Protein AF-A0A835UQ56-F1 (afdb_monomer_lite)

Organism: Vanilla planifolia (NCBI:txid51239)

InterPro domains:
  IPR002942 RNA-binding S4 domain [PF01479] (28-56)
  IPR018079 Small ribosomal subunit protein uS4, conserved site [PS00632] (26-50)
  IPR022801 Small ribosomal subunit protein uS4 [PTHR11831] (1-56)
  IPR036986 RNA-binding S4 domain superfamily [G3DSA:3.10.290.10] (27-76)

Structure (mmCIF, N/CA/C/O backbone):
data_AF-A0A835UQ56-F1
#
_entry.id   AF-A0A835UQ56-F1
#
loop_
_atom_site.group_PDB
_atom_site.id
_atom_site.type_symbol
_atom_site.label_atom_id
_atom_site.label_alt_id
_atom_site.label_comp_id
_atom_site.label_asym_id
_atom_site.label_entity_id
_atom_site.label_seq_id
_atom_site.pdbx_PDB_ins_code
_atom_site.Cartn_x
_atom_site.Cartn_y
_atom_site.Cartn_z
_atom_site.occupancy
_atom_site.B_iso_or_equiv
_atom_site.auth_seq_id
_atom_site.auth_comp_id
_atom_site.auth_asym_id
_atom_site.auth_atom_id
_atom_site.pdbx_PDB_model_num
ATOM 1 N N . MET A 1 1 ? -14.800 -1.642 7.064 1.00 63.09 1 MET A N 1
ATOM 2 C CA . MET A 1 1 ? -13.448 -1.406 7.618 1.00 63.09 1 MET A CA 1
ATOM 3 C C . MET A 1 1 ? -12.687 -2.710 7.866 1.00 63.09 1 MET A C 1
ATOM 5 O O . MET A 1 1 ? -11.587 -2.838 7.343 1.00 63.09 1 MET A O 1
ATOM 9 N N . PHE A 1 2 ? -13.290 -3.715 8.513 1.00 69.12 2 PHE A N 1
ATOM 10 C CA . PHE A 1 2 ? -12.675 -5.041 8.749 1.00 69.12 2 PHE A CA 1
ATOM 11 C C . PHE A 1 2 ? -12.211 -5.780 7.491 1.00 69.12 2 PHE A C 1
ATOM 13 O O . PHE A 1 2 ? -11.090 -6.267 7.438 1.00 69.12 2 PHE A O 1
ATOM 20 N N . ARG A 1 3 ? -13.019 -5.779 6.421 1.00 73.12 3 ARG A N 1
ATOM 21 C CA . ARG A 1 3 ? -12.677 -6.456 5.150 1.00 73.12 3 ARG A CA 1
ATOM 22 C C . ARG A 1 3 ? -11.418 -5.915 4.461 1.00 73.12 3 ARG A C 1
ATOM 24 O O . ARG A 1 3 ? -10.808 -6.623 3.671 1.00 73.12 3 ARG A O 1
ATOM 31 N N . TYR A 1 4 ? -11.045 -4.668 4.748 1.00 73.44 4 TYR A N 1
ATOM 32 C CA . TYR A 1 4 ? -9.826 -4.037 4.232 1.00 73.44 4 TYR A CA 1
ATOM 33 C C . TYR A 1 4 ? -8.663 -4.111 5.236 1.00 73.44 4 TYR A C 1
ATOM 35 O O . TYR A 1 4 ? -7.598 -3.556 4.981 1.00 73.44 4 TYR A O 1
ATOM 43 N N . GLY A 1 5 ? -8.869 -4.767 6.384 1.00 78.50 5 GLY A N 1
ATOM 44 C CA . GLY A 1 5 ? -7.935 -4.802 7.506 1.00 78.50 5 GLY A CA 1
ATOM 45 C C . GLY A 1 5 ? -7.731 -3.443 8.181 1.00 78.50 5 GLY A C 1
ATOM 46 O O . GLY A 1 5 ? -6.749 -3.255 8.882 1.00 78.50 5 GLY A O 1
ATOM 47 N N . LEU A 1 6 ? -8.585 -2.445 7.951 1.00 79.00 6 LEU A N 1
ATOM 48 C CA . LEU A 1 6 ? -8.362 -1.100 8.506 1.00 79.00 6 LEU A CA 1
ATOM 49 C C . LEU A 1 6 ? -8.637 -1.016 10.014 1.00 79.00 6 LEU A C 1
ATOM 51 O O . LEU A 1 6 ? -8.152 -0.098 10.659 1.00 79.00 6 LEU A O 1
ATOM 55 N N . LEU A 1 7 ? -9.403 -1.963 10.556 1.00 79.38 7 LEU A N 1
ATOM 56 C CA . LEU A 1 7 ? -9.703 -2.092 11.980 1.00 79.38 7 LEU A CA 1
ATOM 57 C C . LEU A 1 7 ? -9.482 -3.545 12.407 1.00 79.38 7 LEU A C 1
ATOM 59 O O . LEU A 1 7 ? -9.727 -4.461 11.617 1.00 79.38 7 LEU A O 1
ATOM 63 N N . GLU A 1 8 ? -9.030 -3.732 13.643 1.00 74.06 8 GLU A N 1
ATOM 64 C CA . GLU A 1 8 ? -8.861 -5.031 14.304 1.00 74.06 8 GLU A CA 1
ATOM 65 C C . GLU A 1 8 ? -10.186 -5.496 14.924 1.00 74.06 8 GLU A C 1
ATOM 67 O O . GLU A 1 8 ? -10.953 -4.658 15.386 1.00 74.06 8 GLU A O 1
ATOM 72 N N . GLU A 1 9 ? -10.479 -6.801 14.949 1.00 68.62 9 GLU A N 1
ATOM 73 C CA . GLU A 1 9 ? -11.819 -7.363 15.237 1.00 68.62 9 GLU A CA 1
ATOM 74 C C . GLU A 1 9 ? -12.465 -6.910 16.567 1.00 68.62 9 GLU A C 1
ATOM 76 O O . GLU A 1 9 ? -13.690 -6.942 16.692 1.00 68.62 9 GLU A O 1
ATOM 81 N N . GLY A 1 10 ? -11.681 -6.417 17.535 1.00 71.38 10 GLY A N 1
ATOM 82 C CA . GLY A 1 10 ? -12.174 -5.823 18.787 1.00 71.38 10 GLY A CA 1
ATOM 83 C C . GLY A 1 10 ? -12.606 -4.347 18.704 1.00 71.38 10 GLY A C 1
ATOM 84 O O . GLY A 1 10 ? -13.261 -3.843 19.614 1.00 71.38 10 GLY A O 1
ATOM 85 N N . GLN A 1 11 ? -12.285 -3.637 17.621 1.00 69.31 11 GLN A N 1
ATOM 86 C CA . GLN A 1 11 ? -12.518 -2.196 17.438 1.00 69.31 11 GLN A CA 1
ATOM 87 C C . GLN A 1 11 ? -13.774 -1.908 16.597 1.00 69.31 11 GLN A C 1
ATOM 89 O O . GLN A 1 11 ? -13.754 -1.134 15.643 1.00 69.31 11 GLN A O 1
ATOM 94 N N . ASN A 1 12 ? -14.906 -2.515 16.966 1.00 69.38 12 ASN A N 1
ATOM 95 C CA . ASN A 1 12 ? -16.199 -2.378 16.269 1.00 69.38 12 ASN A CA 1
ATOM 96 C C . ASN A 1 12 ? -16.972 -1.078 16.584 1.00 69.38 12 ASN A C 1
ATOM 98 O O . ASN A 1 12 ? -18.153 -0.973 16.253 1.00 69.38 12 ASN A O 1
ATOM 102 N N . LYS A 1 13 ? -16.347 -0.085 17.230 1.00 80.06 13 LYS A N 1
ATOM 103 C CA . LYS A 1 13 ? -16.998 1.197 17.559 1.00 80.06 13 LYS A CA 1
ATOM 104 C C . LYS A 1 13 ? -16.767 2.243 16.471 1.00 80.06 13 LYS A C 1
ATOM 106 O O . LYS A 1 13 ? -15.701 2.292 15.860 1.00 80.06 13 LYS A O 1
ATOM 111 N N . LEU A 1 14 ? -17.760 3.111 16.275 1.00 80.25 14 LEU A N 1
ATOM 112 C CA . LEU A 1 14 ? -17.724 4.192 15.285 1.00 80.25 14 LEU A CA 1
ATOM 113 C C . LEU A 1 14 ? -16.573 5.179 15.538 1.00 80.25 14 LEU A C 1
ATOM 115 O O . LEU A 1 14 ? -15.980 5.681 14.587 1.00 80.25 14 LEU A O 1
ATOM 119 N N . ASP A 1 15 ? -16.198 5.384 16.798 1.00 82.19 15 ASP A N 1
ATOM 120 C CA . ASP A 1 15 ? -15.126 6.306 17.189 1.00 82.19 15 ASP A CA 1
ATOM 121 C C . ASP A 1 15 ? -13.774 5.940 16.552 1.00 82.19 15 ASP A C 1
ATOM 123 O O . ASP A 1 15 ? -13.028 6.816 16.117 1.00 82.19 15 ASP A O 1
ATOM 127 N N . TYR A 1 16 ? -13.487 4.643 16.388 1.00 78.44 16 TYR A N 1
ATOM 128 C CA . TYR A 1 16 ? -12.266 4.176 15.722 1.00 78.44 16 TYR A CA 1
ATOM 129 C C . TYR A 1 16 ? -12.287 4.402 14.209 1.00 78.44 16 TYR A C 1
ATOM 131 O O . TYR A 1 16 ? -11.236 4.576 13.600 1.00 78.44 16 TYR A O 1
ATOM 139 N N . VAL A 1 17 ? -13.474 4.428 13.595 1.00 79.81 17 VAL A N 1
ATOM 140 C CA . VAL A 1 17 ? -13.642 4.769 12.174 1.00 79.81 17 VAL A CA 1
ATOM 141 C C . VAL A 1 17 ? -13.365 6.257 11.955 1.00 79.81 17 VAL A C 1
ATOM 143 O O . VAL A 1 17 ? -12.742 6.623 10.961 1.00 79.81 17 VAL A O 1
ATOM 146 N N . LEU A 1 18 ? -13.810 7.107 12.884 1.00 84.19 18 LEU A N 1
ATOM 147 C CA . LEU A 1 18 ? -13.614 8.557 12.823 1.00 84.19 18 LEU A CA 1
ATOM 148 C C . LEU A 1 18 ? -12.159 8.962 13.094 1.00 84.19 18 LEU A C 1
ATOM 150 O O . LEU A 1 18 ? -11.684 9.939 12.525 1.00 84.19 18 LEU A O 1
ATOM 154 N N . ALA A 1 19 ? -11.435 8.186 13.903 1.00 86.06 19 ALA A N 1
ATOM 155 C CA . ALA A 1 19 ? -10.018 8.398 14.195 1.00 86.06 19 ALA A CA 1
ATOM 156 C C . ALA A 1 19 ? -9.056 7.909 13.089 1.00 86.06 19 ALA A C 1
ATOM 158 O O . ALA A 1 19 ? -7.837 7.949 13.271 1.00 86.06 19 ALA A O 1
ATOM 159 N N . LEU A 1 20 ? -9.558 7.416 11.948 1.00 85.56 20 LEU A N 1
ATOM 160 C CA . LEU A 1 20 ? -8.700 6.897 10.883 1.00 85.56 20 LEU A CA 1
ATOM 161 C C . LEU A 1 20 ? -7.874 8.001 10.221 1.00 85.56 20 LEU A C 1
ATOM 163 O O . LEU A 1 20 ? -8.400 8.978 9.691 1.00 85.56 20 LEU A O 1
ATOM 167 N N . THR A 1 21 ? -6.565 7.779 10.168 1.00 87.31 21 THR A N 1
ATOM 168 C CA . THR A 1 21 ? -5.622 8.653 9.474 1.00 87.31 21 THR A CA 1
ATOM 169 C C . THR A 1 21 ? -5.380 8.175 8.042 1.00 87.31 21 THR A C 1
ATOM 171 O O . THR A 1 21 ? -5.642 7.024 7.678 1.00 87.31 21 THR A O 1
ATOM 174 N N . VAL A 1 22 ? -4.838 9.061 7.202 1.00 87.31 22 VAL A N 1
ATOM 175 C CA . VAL A 1 22 ? -4.465 8.739 5.811 1.00 87.31 22 VAL A CA 1
ATOM 176 C C . VAL A 1 22 ? -3.423 7.615 5.753 1.00 87.31 22 VAL A C 1
ATOM 178 O O . VAL A 1 22 ? -3.431 6.798 4.831 1.00 87.31 22 VAL A O 1
ATOM 181 N N . GLU A 1 23 ? -2.553 7.537 6.756 1.00 87.06 23 GLU A N 1
ATOM 182 C CA . GLU A 1 23 ? -1.505 6.522 6.860 1.00 87.06 23 GLU A CA 1
ATOM 183 C C . GLU A 1 23 ? -2.088 5.108 6.894 1.00 87.06 23 GLU A C 1
ATOM 185 O O . GLU A 1 23 ? -1.645 4.258 6.121 1.00 87.06 23 GLU A O 1
ATOM 190 N N . ASN A 1 24 ? -3.170 4.891 7.649 1.00 86.81 24 ASN A N 1
ATOM 191 C CA . ASN A 1 24 ? -3.859 3.598 7.736 1.00 86.81 24 ASN A CA 1
ATOM 192 C C . ASN A 1 24 ? -4.296 3.082 6.355 1.00 86.81 24 ASN A C 1
ATOM 194 O O . ASN A 1 24 ? -4.192 1.891 6.048 1.00 86.81 24 ASN A O 1
ATOM 198 N N . PHE A 1 25 ? -4.734 3.982 5.472 1.00 86.31 25 PHE A N 1
ATOM 199 C CA . PHE A 1 25 ? -5.082 3.631 4.095 1.00 86.31 25 PHE A CA 1
ATOM 200 C C . PHE A 1 25 ? -3.849 3.369 3.228 1.00 86.31 25 PHE A C 1
ATOM 202 O O . PHE A 1 25 ? -3.863 2.462 2.391 1.00 86.31 25 PHE A O 1
ATOM 209 N N . LEU A 1 26 ? -2.770 4.135 3.415 1.00 89.06 26 LEU A N 1
ATOM 210 C CA . LEU A 1 26 ? -1.518 3.933 2.688 1.00 89.06 26 LEU A CA 1
ATOM 211 C C . LEU A 1 26 ? -0.891 2.576 3.005 1.00 89.06 26 LEU A C 1
ATOM 213 O O . LEU A 1 26 ? -0.345 1.950 2.097 1.00 89.06 26 LEU A O 1
ATOM 217 N N . GLU A 1 27 ? -1.018 2.076 4.231 1.00 87.12 27 GLU A N 1
ATOM 218 C CA . GLU A 1 27 ? -0.507 0.758 4.617 1.00 87.12 27 GLU A CA 1
ATOM 219 C C . GLU A 1 27 ? -1.242 -0.406 3.946 1.00 87.12 27 GLU A C 1
ATOM 221 O O . GLU A 1 27 ? -0.656 -1.460 3.690 1.00 87.12 27 GLU A O 1
ATOM 226 N N . ARG A 1 28 ? -2.524 -0.220 3.622 1.00 89.94 28 ARG A N 1
ATOM 227 C CA . ARG A 1 28 ? -3.353 -1.242 2.970 1.00 89.94 28 ARG A CA 1
ATOM 228 C C . ARG A 1 28 ? -3.239 -1.238 1.445 1.00 89.94 28 ARG A C 1
ATOM 230 O O . ARG A 1 28 ? -3.817 -2.098 0.784 1.00 89.94 28 ARG A O 1
ATOM 237 N N . ARG A 1 29 ? -2.460 -0.325 0.855 1.00 89.00 29 ARG A N 1
ATOM 238 C CA . ARG A 1 29 ? -2.189 -0.330 -0.590 1.00 89.00 29 ARG A CA 1
ATOM 239 C C . ARG A 1 29 ? -1.342 -1.545 -0.965 1.00 89.00 29 ARG A C 1
ATOM 241 O O . ARG A 1 29 ? -0.303 -1.807 -0.374 1.00 89.00 29 ARG A O 1
ATOM 248 N N . LEU A 1 30 ? -1.703 -2.217 -2.058 1.00 88.56 30 LEU A N 1
ATOM 249 C CA . LEU A 1 30 ? -0.923 -3.347 -2.583 1.00 88.56 30 LEU A CA 1
ATOM 250 C C . LEU A 1 30 ? 0.565 -3.000 -2.778 1.00 88.56 30 LEU A C 1
ATOM 252 O O . LEU A 1 30 ? 1.438 -3.821 -2.548 1.00 88.56 30 LEU A O 1
ATOM 256 N N . GLN A 1 31 ? 0.865 -1.762 -3.169 1.00 90.81 31 GLN A N 1
ATOM 257 C CA . GLN A 1 31 ? 2.232 -1.280 -3.358 1.00 90.81 31 GLN A CA 1
ATOM 258 C C . GLN A 1 31 ? 3.077 -1.318 -2.070 1.00 90.81 31 GLN A C 1
ATOM 260 O O . GLN A 1 31 ? 4.234 -1.731 -2.120 1.00 90.81 31 GLN A O 1
ATOM 265 N N . THR A 1 32 ? 2.517 -0.881 -0.939 1.00 91.69 32 THR A N 1
ATOM 266 C CA . THR A 1 32 ? 3.197 -0.872 0.366 1.00 91.69 32 THR A CA 1
ATOM 267 C C . THR A 1 32 ? 3.219 -2.266 0.972 1.00 91.69 32 THR A C 1
ATOM 269 O O . THR A 1 32 ? 4.252 -2.659 1.498 1.00 91.69 32 THR A O 1
ATOM 272 N N . GLN A 1 33 ? 2.158 -3.059 0.801 1.00 89.75 33 GLN A N 1
ATOM 273 C CA . GLN A 1 33 ? 2.156 -4.474 1.183 1.00 89.75 33 GLN A CA 1
ATOM 274 C C . GLN A 1 33 ? 3.251 -5.262 0.458 1.00 89.75 33 GLN A C 1
ATOM 276 O O . GLN A 1 33 ? 4.032 -5.951 1.097 1.00 89.75 33 GLN A O 1
ATOM 281 N N . VAL A 1 34 ? 3.391 -5.094 -0.860 1.00 88.75 34 VAL A N 1
ATOM 282 C CA . VAL A 1 34 ? 4.436 -5.757 -1.659 1.00 88.75 34 VAL A CA 1
ATOM 283 C C . VAL A 1 34 ? 5.844 -5.373 -1.202 1.00 88.75 34 VAL A C 1
ATOM 285 O O . VAL A 1 34 ? 6.749 -6.207 -1.225 1.00 88.75 34 V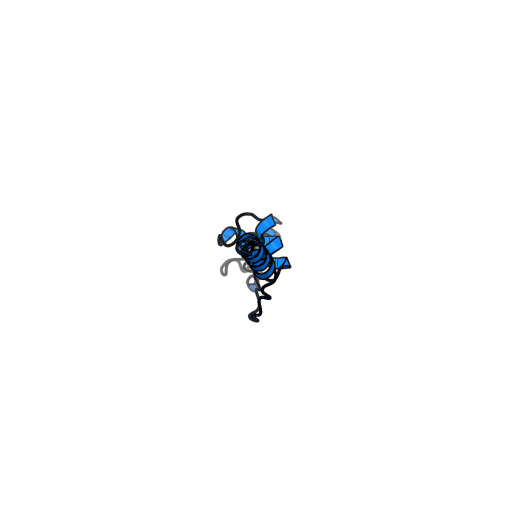AL A O 1
ATOM 288 N N . PHE A 1 35 ? 6.032 -4.120 -0.787 1.00 89.50 35 PHE A N 1
ATOM 289 C CA . PHE A 1 35 ? 7.295 -3.660 -0.222 1.00 89.50 35 PHE A CA 1
ATOM 290 C C . PHE A 1 35 ? 7.544 -4.250 1.176 1.00 89.50 35 PHE A C 1
ATOM 292 O O . PHE A 1 35 ? 8.611 -4.813 1.402 1.00 89.50 35 PHE A O 1
ATOM 299 N N . LYS A 1 36 ? 6.549 -4.209 2.077 1.00 90.19 36 LYS A N 1
ATOM 300 C CA . LYS A 1 36 ? 6.625 -4.805 3.425 1.00 90.19 36 LYS A CA 1
ATOM 301 C C . LYS A 1 36 ? 6.876 -6.321 3.373 1.00 90.19 36 LYS A C 1
ATOM 303 O O . LYS A 1 36 ? 7.634 -6.835 4.181 1.00 90.19 36 LYS A O 1
ATOM 308 N N . SER A 1 37 ? 6.311 -7.028 2.393 1.00 87.44 37 SER A N 1
ATOM 309 C CA . SER A 1 37 ? 6.540 -8.463 2.156 1.00 87.44 37 SER A CA 1
ATOM 310 C C . SER A 1 37 ? 7.887 -8.787 1.489 1.00 87.44 37 SER A C 1
ATOM 312 O O . SER A 1 37 ? 8.121 -9.939 1.137 1.00 87.44 37 SER A O 1
ATOM 314 N N . GLY A 1 38 ? 8.754 -7.799 1.236 1.00 88.44 38 GLY A N 1
ATOM 315 C CA . GLY A 1 38 ? 10.091 -8.013 0.669 1.00 88.44 38 GLY A CA 1
ATOM 316 C C . GLY A 1 38 ? 10.126 -8.402 -0.816 1.00 88.44 38 GLY A C 1
ATOM 317 O O . GLY A 1 38 ? 11.197 -8.657 -1.362 1.00 88.44 38 GLY A O 1
ATOM 318 N N . MET A 1 39 ? 8.985 -8.410 -1.515 1.00 83.94 39 MET A N 1
ATOM 319 C CA . MET A 1 39 ? 8.900 -8.788 -2.936 1.00 83.94 39 MET A CA 1
ATOM 320 C C . MET A 1 39 ? 9.485 -7.728 -3.884 1.00 83.94 39 MET A C 1
ATOM 322 O O . MET A 1 39 ? 9.729 -8.001 -5.060 1.00 83.94 39 MET A O 1
ATOM 326 N N . ALA A 1 40 ? 9.702 -6.503 -3.402 1.00 88.50 40 ALA A N 1
ATOM 327 C CA . ALA A 1 40 ? 10.253 -5.409 -4.186 1.00 88.50 40 ALA A CA 1
ATOM 328 C C . ALA A 1 40 ? 11.313 -4.632 -3.403 1.00 88.50 40 ALA A C 1
ATOM 330 O O . ALA A 1 40 ? 11.123 -4.286 -2.246 1.00 88.50 40 ALA A O 1
ATOM 331 N N . LYS A 1 41 ? 12.394 -4.262 -4.096 1.00 90.00 41 LYS A N 1
ATOM 332 C CA . LYS A 1 41 ? 13.487 -3.424 -3.562 1.00 90.00 41 LYS A CA 1
ATOM 333 C C . LYS A 1 41 ? 13.058 -2.014 -3.111 1.00 90.00 41 LYS A C 1
ATOM 335 O O . LYS A 1 41 ? 13.758 -1.390 -2.329 1.00 90.00 41 LYS A O 1
ATOM 340 N N . SER A 1 42 ? 11.958 -1.477 -3.646 1.00 92.50 42 SER A N 1
ATOM 341 C CA . SER A 1 42 ? 11.442 -0.146 -3.293 1.00 92.50 42 SE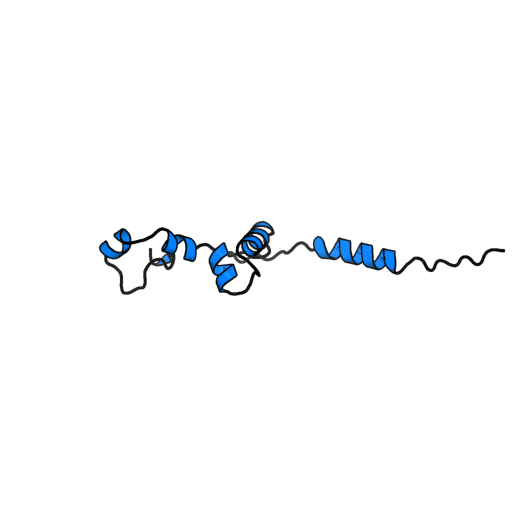R A CA 1
ATOM 342 C C . SER A 1 42 ? 9.953 -0.014 -3.613 1.00 92.50 42 SER A C 1
ATOM 344 O O . SER A 1 42 ? 9.399 -0.784 -4.403 1.00 92.50 42 SER A O 1
ATOM 346 N N . ILE A 1 43 ? 9.314 1.025 -3.069 1.00 90.56 43 ILE A N 1
ATOM 347 C CA . ILE A 1 43 ? 7.916 1.383 -3.358 1.00 90.56 43 ILE A CA 1
ATOM 348 C C . ILE A 1 43 ? 7.700 1.630 -4.863 1.00 90.56 43 ILE A C 1
ATOM 350 O O . ILE A 1 43 ? 6.689 1.213 -5.436 1.00 90.56 43 ILE A O 1
ATOM 354 N N . HIS A 1 44 ? 8.661 2.266 -5.539 1.00 93.94 44 HIS A N 1
ATOM 355 C CA . HIS A 1 44 ? 8.607 2.496 -6.985 1.00 93.94 44 HIS A CA 1
ATOM 356 C C . HIS A 1 44 ? 8.734 1.190 -7.774 1.00 93.94 44 HIS A C 1
ATOM 358 O O . HIS A 1 44 ? 7.988 0.969 -8.730 1.00 93.94 44 HIS A O 1
ATOM 364 N N . HIS A 1 45 ? 9.614 0.289 -7.335 1.00 91.00 45 HIS A N 1
ATOM 365 C CA . HIS A 1 45 ? 9.773 -1.027 -7.943 1.00 91.00 45 HIS A CA 1
ATOM 366 C C . HIS A 1 45 ? 8.494 -1.868 -7.806 1.00 91.00 45 HIS A C 1
ATOM 368 O O . HIS A 1 45 ? 8.032 -2.428 -8.800 1.00 91.00 45 HIS A O 1
ATOM 374 N N . ALA A 1 46 ? 7.849 -1.868 -6.634 1.00 91.31 46 ALA A N 1
ATOM 375 C CA . ALA A 1 46 ? 6.561 -2.534 -6.426 1.00 91.31 46 ALA A CA 1
ATOM 376 C C . ALA A 1 46 ? 5.498 -2.046 -7.427 1.00 91.31 46 ALA A C 1
ATOM 378 O O . ALA A 1 46 ? 4.786 -2.849 -8.030 1.00 91.31 46 ALA A O 1
ATOM 379 N N . ARG A 1 47 ? 5.437 -0.731 -7.689 1.00 91.06 47 ARG A N 1
ATOM 380 C CA . ARG A 1 47 ? 4.508 -0.148 -8.674 1.00 91.06 47 ARG A CA 1
ATOM 381 C C . ARG A 1 47 ? 4.761 -0.671 -10.085 1.00 91.06 47 ARG A C 1
ATOM 383 O O . ARG A 1 47 ? 3.807 -0.970 -10.800 1.00 91.06 47 ARG A O 1
ATOM 390 N N . VAL A 1 48 ? 6.027 -0.776 -10.485 1.00 91.50 48 VAL A N 1
ATOM 391 C CA . VAL A 1 48 ? 6.412 -1.298 -11.803 1.00 91.50 48 VAL A CA 1
ATOM 392 C C . VAL A 1 48 ? 6.008 -2.766 -11.940 1.00 91.50 48 VAL A C 1
ATOM 394 O O . VAL A 1 48 ? 5.409 -3.124 -12.950 1.00 91.50 48 VAL A O 1
ATOM 397 N N . LEU A 1 49 ? 6.240 -3.591 -10.914 1.00 88.19 49 LEU A N 1
ATOM 398 C CA . LEU A 1 49 ? 5.851 -5.007 -10.914 1.00 88.19 49 LEU A CA 1
ATOM 399 C C . LEU A 1 49 ? 4.332 -5.201 -11.025 1.00 88.19 49 LEU A C 1
ATOM 401 O O . LEU A 1 49 ? 3.875 -6.064 -11.775 1.00 88.19 49 LEU A O 1
ATOM 405 N N . ILE A 1 50 ? 3.549 -4.372 -10.331 1.00 87.69 50 ILE A N 1
ATOM 406 C CA . ILE A 1 50 ? 2.083 -4.403 -10.409 1.00 87.69 50 ILE A CA 1
ATOM 407 C C . ILE A 1 50 ? 1.614 -4.002 -11.816 1.00 87.69 50 ILE A C 1
ATOM 409 O O . ILE A 1 50 ? 0.834 -4.726 -12.432 1.00 87.69 50 ILE A O 1
ATOM 413 N N . ARG A 1 51 ? 2.131 -2.898 -12.380 1.00 87.12 51 ARG A N 1
ATOM 414 C CA . ARG A 1 51 ? 1.771 -2.458 -13.746 1.00 87.12 51 ARG A CA 1
ATOM 415 C C . ARG A 1 51 ? 2.149 -3.482 -14.814 1.00 87.12 51 ARG A C 1
ATOM 417 O O . ARG A 1 51 ? 1.386 -3.701 -15.747 1.00 87.12 51 ARG A O 1
ATOM 424 N N . GLN A 1 52 ? 3.308 -4.120 -14.666 1.00 85.62 52 GLN A N 1
ATOM 425 C CA . GLN A 1 52 ? 3.793 -5.166 -15.572 1.00 85.62 52 GLN A CA 1
ATOM 426 C C . GLN A 1 52 ? 3.068 -6.508 -15.379 1.00 85.62 52 GLN A C 1
ATOM 428 O O . GLN A 1 52 ? 3.392 -7.478 -16.057 1.00 85.62 52 GLN A O 1
ATOM 433 N N . ARG A 1 53 ? 2.070 -6.579 -14.483 1.00 81.00 53 ARG A N 1
ATOM 434 C CA . ARG A 1 53 ? 1.299 -7.792 -14.163 1.00 81.00 53 ARG A CA 1
ATOM 435 C C . ARG A 1 53 ? 2.163 -8.946 -13.634 1.00 81.00 53 ARG A C 1
ATOM 437 O O . ARG A 1 53 ? 1.767 -10.111 -13.741 1.00 81.00 53 ARG A O 1
ATOM 444 N N . HIS A 1 54 ? 3.317 -8.632 -13.040 1.00 83.69 54 HIS A N 1
ATOM 445 C CA . HIS A 1 54 ? 4.181 -9.593 -12.347 1.00 83.69 54 HIS A CA 1
ATOM 446 C C . HIS A 1 54 ? 3.587 -10.018 -11.000 1.00 83.69 54 HIS A C 1
ATOM 448 O O . HIS A 1 54 ? 3.773 -11.153 -10.579 1.00 83.69 54 HIS A O 1
ATOM 454 N N . ILE A 1 55 ? 2.820 -9.123 -10.373 1.00 79.12 55 ILE A N 1
ATOM 455 C CA . ILE A 1 55 ? 2.087 -9.362 -9.129 1.00 79.12 55 ILE A CA 1
ATOM 456 C C . ILE A 1 55 ? 0.600 -9.195 -9.441 1.00 79.12 55 ILE A C 1
ATOM 458 O O . ILE A 1 55 ? 0.192 -8.141 -9.934 1.00 79.12 55 ILE A O 1
ATOM 462 N N . ARG A 1 56 ? -0.203 -10.236 -9.197 1.00 69.38 56 ARG A N 1
ATOM 463 C CA . ARG A 1 56 ? -1.658 -10.211 -9.395 1.00 69.38 56 ARG A CA 1
ATOM 464 C C . ARG A 1 56 ? -2.351 -10.637 -8.104 1.00 69.38 56 ARG A C 1
ATOM 466 O O . ARG A 1 56 ? -2.075 -11.735 -7.635 1.00 69.38 56 ARG A O 1
ATOM 473 N N . PRO A 1 57 ? -3.251 -9.811 -7.552 1.00 65.12 57 PRO A N 1
ATOM 474 C CA . PRO A 1 57 ? -4.040 -10.189 -6.382 1.00 65.12 57 PRO A CA 1
ATOM 475 C C . PRO A 1 57 ? -5.166 -11.189 -6.708 1.00 65.12 57 PRO A C 1
ATOM 477 O O . PRO A 1 57 ? -5.720 -11.783 -5.793 1.00 65.12 57 PRO A O 1
ATOM 480 N N . LEU A 1 58 ? -5.496 -11.402 -7.991 1.00 53.78 58 LEU A N 1
ATOM 481 C CA . LEU A 1 58 ? -6.499 -12.369 -8.447 1.00 53.78 58 LEU A CA 1
ATOM 482 C C . LEU A 1 58 ? -5.823 -13.467 -9.285 1.00 53.78 58 LEU A C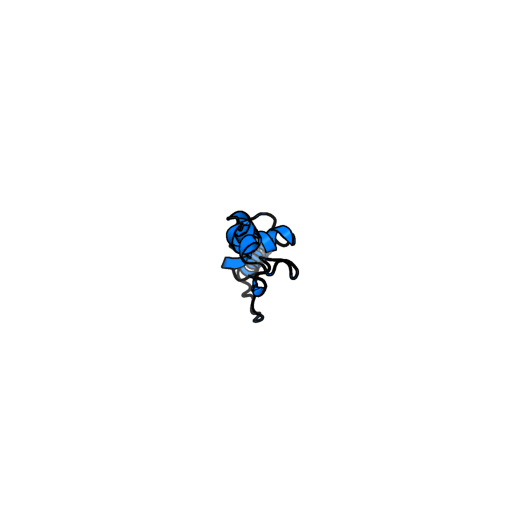 1
ATOM 484 O O . LEU A 1 58 ? -5.094 -13.169 -10.236 1.00 53.78 58 LEU A O 1
ATOM 488 N N . VAL A 1 59 ? -6.050 -14.725 -8.902 1.00 47.53 59 VAL A N 1
ATOM 489 C CA . VAL A 1 59 ? -5.446 -15.939 -9.472 1.00 47.53 59 VAL A CA 1
ATOM 490 C 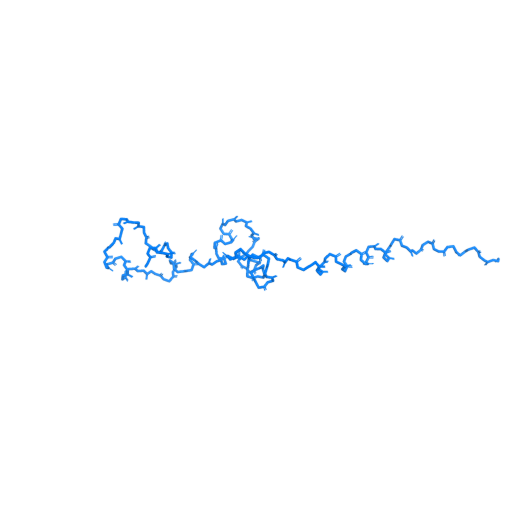C . VAL A 1 59 ? -5.849 -16.118 -10.940 1.00 47.53 59 VAL A C 1
ATOM 492 O O . VAL A 1 59 ? -6.847 -16.759 -11.226 1.00 47.53 59 VAL A O 1
ATOM 495 N N . VAL A 1 60 ? -5.066 -15.580 -11.882 1.00 38.06 60 VAL A N 1
ATOM 496 C CA . VAL A 1 60 ? -4.984 -16.080 -13.269 1.00 38.06 60 VAL A CA 1
ATOM 497 C C . VAL A 1 60 ? -3.572 -15.811 -13.796 1.00 38.06 60 VAL A C 1
ATOM 499 O O . VAL A 1 60 ? -3.191 -14.670 -14.092 1.00 38.06 60 VAL A O 1
ATOM 502 N N . ALA A 1 61 ? -2.759 -16.863 -13.871 1.00 43.09 61 ALA A N 1
ATOM 503 C CA . ALA A 1 61 ? -1.379 -16.788 -14.326 1.00 43.09 61 ALA A CA 1
ATOM 504 C C . ALA A 1 61 ? -1.284 -16.968 -15.848 1.00 43.09 61 ALA A C 1
ATOM 506 O O . ALA A 1 61 ? -1.618 -18.015 -16.385 1.00 43.09 61 ALA A O 1
ATOM 507 N N . ALA A 1 62 ? -0.732 -15.959 -16.521 1.00 52.03 62 ALA A N 1
ATOM 508 C CA . ALA A 1 62 ? 0.027 -16.129 -17.758 1.00 52.03 62 ALA A CA 1
ATOM 509 C C . ALA A 1 62 ? 1.043 -14.979 -17.840 1.00 52.03 62 ALA A C 1
ATOM 511 O O . ALA A 1 62 ? 0.671 -13.819 -18.046 1.00 52.03 62 ALA A O 1
ATOM 512 N N . GLN A 1 63 ? 2.319 -15.279 -17.580 1.00 52.47 63 GLN A N 1
ATOM 513 C CA . GLN A 1 63 ? 3.436 -14.337 -17.713 1.00 52.47 63 GLN A CA 1
ATOM 514 C C . GLN A 1 63 ? 4.036 -14.479 -19.119 1.00 52.47 63 GLN A C 1
ATOM 516 O O . GLN A 1 63 ? 4.651 -15.497 -19.437 1.00 52.47 63 GLN A O 1
ATOM 521 N N . GLY A 1 64 ? 3.873 -13.454 -19.960 1.00 56.41 64 GLY A N 1
ATOM 522 C CA . GLY A 1 64 ? 4.499 -13.378 -21.282 1.00 56.41 64 GLY A CA 1
ATOM 523 C C . GLY A 1 64 ? 6.000 -13.077 -21.180 1.00 56.41 64 GLY A C 1
ATOM 524 O O . GLY A 1 64 ? 6.409 -12.046 -20.646 1.00 56.41 64 GLY A O 1
ATOM 525 N N . ARG A 1 65 ? 6.849 -13.978 -21.689 1.00 59.09 65 ARG A N 1
ATOM 526 C CA . ARG A 1 65 ? 8.322 -13.890 -21.624 1.00 59.09 65 ARG A CA 1
ATOM 527 C C . ARG A 1 65 ? 8.910 -12.973 -22.712 1.00 59.09 65 ARG A C 1
ATOM 529 O O . ARG A 1 65 ? 9.510 -13.462 -23.663 1.00 59.09 65 ARG A O 1
ATOM 536 N N . VAL A 1 66 ? 8.816 -11.651 -22.550 1.00 61.72 66 VAL A N 1
ATOM 537 C CA . VAL A 1 66 ? 9.462 -10.696 -23.484 1.00 61.72 66 VAL A CA 1
ATOM 538 C C . VAL A 1 66 ? 10.910 -10.379 -23.076 1.00 61.72 66 VAL A C 1
ATOM 540 O O . VAL A 1 66 ? 11.825 -10.532 -23.880 1.00 61.72 66 VAL A O 1
ATOM 543 N N . LYS A 1 67 ? 11.166 -10.043 -21.800 1.00 59.72 67 LYS A N 1
ATOM 544 C CA . LYS A 1 67 ? 12.506 -9.612 -21.329 1.00 59.72 67 LYS A CA 1
ATOM 545 C C . LYS A 1 67 ? 13.624 -10.651 -21.520 1.00 59.72 67 LYS A C 1
ATOM 547 O O . LYS A 1 67 ? 14.762 -10.273 -21.770 1.00 59.72 67 LYS A O 1
ATOM 552 N N . ARG A 1 68 ? 13.310 -11.953 -21.446 1.00 5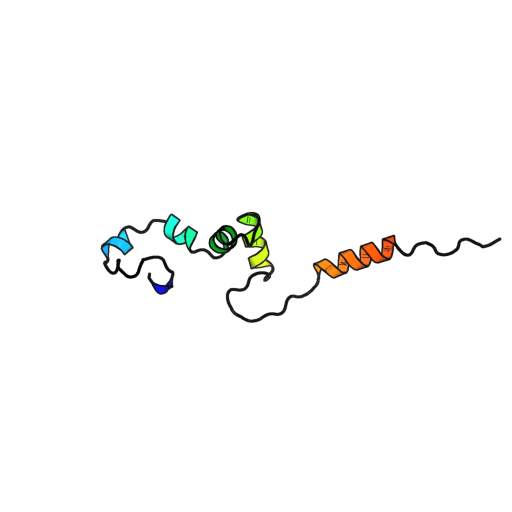9.50 68 ARG A N 1
ATOM 553 C CA . ARG A 1 68 ? 14.301 -13.032 -21.653 1.00 59.50 68 ARG A CA 1
ATOM 554 C C . ARG A 1 68 ? 14.664 -13.239 -23.125 1.00 59.50 68 ARG A C 1
ATOM 556 O O . ARG A 1 68 ? 15.742 -13.748 -23.411 1.00 59.50 68 ARG A O 1
ATOM 563 N N . LYS A 1 69 ? 13.778 -12.864 -24.056 1.00 59.53 69 LYS A N 1
ATOM 564 C CA . LYS A 1 69 ? 13.990 -13.113 -25.487 1.00 59.53 69 LYS A CA 1
ATOM 565 C C . LYS A 1 69 ? 15.094 -12.210 -26.046 1.00 59.53 69 LYS A C 1
ATOM 567 O O . LYS A 1 69 ? 15.969 -12.715 -26.739 1.00 59.53 69 LYS A O 1
ATOM 572 N N . 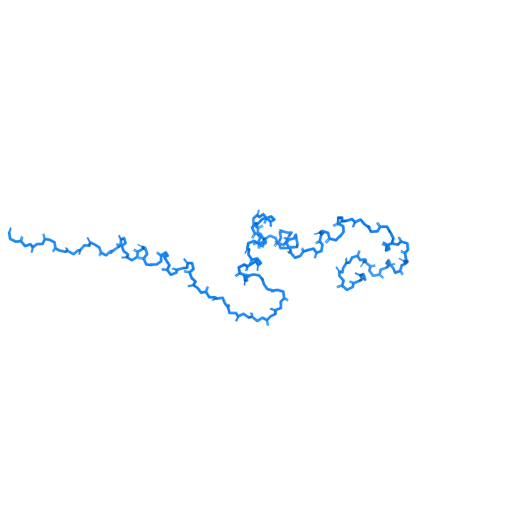ASN A 1 70 ? 15.131 -10.934 -25.650 1.00 60.53 70 ASN A N 1
ATOM 573 C CA . ASN A 1 70 ? 16.173 -10.003 -26.107 1.00 60.53 70 ASN A CA 1
ATOM 574 C C . ASN A 1 70 ? 17.561 -10.341 -25.550 1.00 60.53 70 ASN A C 1
ATOM 576 O O . ASN A 1 70 ? 18.535 -10.248 -26.285 1.00 60.53 70 ASN A O 1
ATOM 580 N N . GLN A 1 71 ? 17.662 -10.795 -24.296 1.00 63.28 71 GLN A N 1
ATOM 581 C CA . GLN A 1 71 ? 18.953 -11.208 -23.729 1.00 63.28 71 GLN A CA 1
ATOM 582 C C . GLN A 1 71 ? 19.501 -12.467 -24.401 1.00 63.28 71 GLN A C 1
ATOM 584 O O . GLN A 1 71 ? 20.688 -12.532 -24.683 1.00 63.28 71 GLN A O 1
ATOM 589 N N . ARG A 1 72 ? 18.645 -13.449 -24.712 1.00 62.34 72 ARG A N 1
ATOM 590 C CA . ARG A 1 72 ? 19.073 -14.674 -25.400 1.00 62.34 72 ARG A CA 1
ATOM 591 C C . ARG A 1 72 ? 19.437 -14.420 -26.864 1.00 62.34 72 ARG A C 1
ATOM 593 O O . ARG A 1 72 ? 20.368 -15.040 -27.358 1.00 62.34 72 ARG A O 1
ATOM 600 N N . ALA A 1 73 ? 18.736 -13.512 -27.544 1.00 62.62 73 ALA A N 1
ATOM 601 C CA . ALA A 1 73 ? 19.107 -13.081 -28.891 1.00 62.62 73 ALA A CA 1
ATOM 602 C C . ALA A 1 73 ? 20.447 -12.325 -28.895 1.00 62.62 73 ALA A C 1
ATOM 604 O O . ALA A 1 73 ? 21.298 -12.615 -29.727 1.00 62.62 73 ALA A O 1
ATOM 605 N N . ALA A 1 74 ? 20.662 -11.424 -27.930 1.00 64.06 74 ALA A N 1
ATOM 606 C CA . ALA A 1 74 ? 21.929 -10.712 -27.777 1.00 64.06 74 ALA A CA 1
ATOM 607 C C . ALA A 1 74 ? 23.085 -11.657 -27.405 1.00 64.06 74 ALA A C 1
ATOM 609 O O . ALA A 1 74 ? 24.135 -11.602 -28.032 1.00 64.06 74 ALA A O 1
ATOM 610 N N . ALA A 1 75 ? 22.871 -12.576 -26.457 1.00 65.94 75 ALA A N 1
ATOM 611 C CA . ALA A 1 75 ? 23.870 -13.570 -26.067 1.00 65.94 75 ALA A CA 1
ATOM 612 C C . ALA A 1 75 ? 24.203 -14.537 -27.214 1.00 65.94 75 ALA A C 1
ATOM 614 O O . ALA A 1 75 ? 25.361 -14.886 -27.391 1.00 65.94 75 ALA A O 1
ATOM 615 N N . LYS A 1 76 ? 23.212 -14.933 -28.028 1.00 65.62 76 LYS A N 1
ATOM 616 C CA . LYS A 1 76 ? 23.453 -15.763 -29.217 1.00 65.62 76 LYS A CA 1
ATOM 617 C C . LYS A 1 76 ? 24.226 -15.003 -30.302 1.00 65.62 76 LYS A C 1
ATOM 619 O O . LYS A 1 76 ? 25.055 -15.611 -30.959 1.00 65.62 76 LYS A O 1
ATOM 624 N N . LYS A 1 77 ? 23.981 -13.698 -30.477 1.00 65.44 77 LYS A N 1
ATOM 625 C CA . LYS A 1 77 ? 24.728 -12.862 -31.431 1.00 65.44 77 LYS A CA 1
ATOM 626 C C . LYS A 1 77 ? 26.185 -12.647 -31.000 1.00 65.44 77 LYS A C 1
ATOM 628 O O . LYS A 1 77 ? 27.052 -12.597 -31.850 1.00 65.44 77 LYS A O 1
ATOM 633 N N . ALA A 1 78 ? 26.449 -12.559 -29.696 1.00 62.22 78 ALA A N 1
ATOM 634 C CA . ALA A 1 78 ? 27.805 -12.426 -29.160 1.00 62.22 78 ALA A CA 1
ATOM 635 C C . ALA A 1 78 ? 28.616 -13.739 -29.161 1.00 62.22 78 ALA A C 1
ATOM 637 O O . ALA A 1 78 ? 29.808 -13.702 -28.893 1.00 62.22 78 ALA A O 1
ATOM 638 N N . ALA A 1 79 ? 27.977 -14.886 -29.412 1.00 63.00 79 ALA A N 1
ATOM 639 C CA . ALA A 1 79 ? 28.604 -16.209 -29.361 1.00 63.00 79 ALA A CA 1
ATOM 640 C C . ALA A 1 79 ? 28.660 -16.915 -30.730 1.00 63.00 79 ALA A C 1
ATOM 642 O O . ALA A 1 79 ? 28.933 -18.107 -30.773 1.00 63.00 79 ALA A O 1
ATOM 643 N N . GLY A 1 80 ? 28.313 -16.232 -31.826 1.00 58.78 80 GLY A N 1
ATOM 644 C CA . GLY A 1 80 ? 28.147 -16.845 -33.149 1.00 58.78 80 GLY A CA 1
ATOM 645 C C . GLY A 1 80 ? 28.793 -16.047 -34.275 1.00 58.78 80 GLY A C 1
ATOM 646 O O . GLY A 1 80 ? 28.139 -15.854 -35.293 1.00 58.78 80 GLY A O 1
ATOM 647 N N . ASP A 1 81 ? 30.017 -15.570 -34.052 1.00 52.91 81 ASP A N 1
ATOM 648 C CA . ASP A 1 81 ? 30.846 -14.843 -35.027 1.00 52.91 81 ASP A CA 1
ATOM 649 C C . ASP A 1 81 ? 32.252 -15.472 -35.155 1.00 52.91 81 ASP A C 1
ATOM 651 O O . ASP A 1 81 ? 33.227 -14.768 -35.354 1.00 52.91 81 ASP A O 1
ATOM 655 N N . ASP A 1 82 ? 32.359 -16.798 -35.002 1.00 53.03 82 ASP A N 1
ATOM 656 C CA . ASP A 1 82 ? 33.528 -17.586 -35.448 1.00 53.03 82 ASP A CA 1
ATOM 657 C C . ASP A 1 82 ? 33.136 -18.309 -36.747 1.00 53.03 82 ASP A C 1
ATOM 659 O O . ASP A 1 82 ? 33.007 -19.532 -36.799 1.00 53.03 82 ASP A O 1
ATOM 663 N N . GLY A 1 83 ? 32.781 -17.525 -37.765 1.00 53.94 83 GLY A N 1
ATOM 664 C CA . GLY A 1 83 ? 32.580 -18.016 -39.123 1.00 53.94 83 GLY A CA 1
ATOM 665 C C . GLY A 1 83 ? 33.875 -17.841 -39.894 1.00 53.94 83 GLY A C 1
ATOM 666 O O . GLY A 1 83 ? 34.095 -16.758 -40.418 1.00 53.94 83 GLY A O 1
ATOM 667 N N . ASP A 1 84 ? 34.691 -18.895 -39.873 1.00 55.53 84 ASP A N 1
ATOM 668 C CA . ASP A 1 84 ? 35.846 -19.199 -40.725 1.00 55.53 84 ASP A CA 1
ATOM 669 C C . ASP A 1 84 ? 36.141 -18.160 -41.830 1.00 55.53 84 ASP A C 1
ATOM 671 O O . ASP A 1 84 ? 35.555 -18.203 -42.912 1.00 55.53 84 ASP A O 1
ATOM 675 N N . GLU A 1 85 ? 37.099 -17.262 -41.576 1.00 55.25 85 GLU A N 1
ATOM 676 C CA . GLU A 1 85 ? 37.863 -16.594 -42.638 1.00 55.25 85 GLU A CA 1
ATOM 677 C C . GLU A 1 85 ? 39.113 -17.439 -42.933 1.00 55.25 85 GLU A C 1
ATOM 679 O O . GLU A 1 85 ? 40.237 -17.036 -42.651 1.00 55.25 85 GLU A O 1
ATOM 684 N N . ASP A 1 86 ? 38.897 -18.639 -43.473 1.00 51.31 86 ASP A N 1
ATOM 685 C CA . ASP A 1 86 ? 39.915 -19.368 -44.231 1.00 51.31 86 ASP A CA 1
ATOM 686 C C . ASP A 1 86 ? 39.486 -19.346 -45.710 1.00 51.31 86 ASP A C 1
ATOM 688 O O . ASP A 1 86 ? 38.901 -20.306 -46.209 1.00 51.31 86 ASP A O 1
ATOM 692 N N . GLU A 1 87 ? 39.747 -18.240 -46.415 1.00 60.59 87 GLU A N 1
ATOM 693 C CA . GLU A 1 87 ? 39.753 -18.211 -47.886 1.00 60.59 87 GLU A CA 1
ATOM 694 C C . GLU A 1 87 ? 40.965 -17.409 -48.412 1.00 60.59 87 GLU A C 1
ATOM 696 O O . GLU A 1 87 ? 41.060 -16.196 -48.213 1.00 60.59 87 GLU A O 1
ATOM 701 N N . ASP A 1 88 ? 41.834 -18.172 -49.095 1.00 50.41 88 ASP A N 1
ATOM 702 C CA . ASP A 1 88 ? 42.971 -17.872 -49.995 1.00 50.41 88 ASP A CA 1
ATOM 703 C C . ASP A 1 88 ? 44.319 -17.345 -49.448 1.00 50.41 88 ASP A C 1
ATOM 705 O O . ASP A 1 88 ? 44.471 -16.145 -49.122 1.00 50.41 88 ASP A O 1
#

Sequence (88 aa):
MFRYGLLEEGQNKLDYVLALTVENFLERRLQTQVFKSGMAKSIHHARVLIRQRHIRPLVVAAQGRVKRKNQRAAAKKAAGDDGDEDED

Radius of gyration: 24.21 Å; chains: 1; bounding box: 61×28×69 Å

pLDDT: mean 74.1, std 14.57, range [38.06, 93.94]

Secondary structure (DSSP, 8-state):
-GGGTSS-TT--SHHHHHT--HHHHHHTSHHHHHHHTTSSSSHHHHHHHHHTTSS-SSS-------HHHHHHHHHHHTT---------

Foldseek 3Di:
DVVLVLDDPVPPDVVSVVPDDPVSVVCSDQLNVCVVVVVAPDSVRSVVCVVQVVDDPDDDDDRDPDPVVVVVVVVCVVVPPPPDPPDD